Protein AF-A0A3D5UWJ6-F1 (afdb_monomer)

Sequence (97 aa):
PDAGKTTLTENLLLKGGAIRLAGQVKARGDSRRARSDWMKIEQDRGISVTSAVMTFEYKGIICNLLDTPGHEDFSEDTYRTLTAADSAIMVIDAAKG

Foldseek 3Di:
DPLCLLVVVLVVCVQLVVPVVSVVSVVVVVVVVVCPVVVVVCVVVVNDPAFDWDWGDHPNDIDTDTHADDPVNDDPVSVVVVVVDPDDDDGGNPVPD

pLDDT: mean 72.64, std 15.21, range [42.53, 93.19]

Nearest PDB structures (foldseek):
  3vr1-assembly1_A  TM=7.742E-01  e=4.255E-07  Nitratidesulfovibrio vulgaris str. 'Miyazaki F'
  9iuz-assembly1_C  TM=3.914E-01  e=6.039E+00  Arabidopsis thaliana
  1fxk-assembly1_B  TM=1.980E-01  e=3.822E+00  Methanothermobacter thermautotrophicus

Structure (mmCIF, N/CA/C/O backbone):
data_AF-A0A3D5UWJ6-F1
#
_entry.id   AF-A0A3D5UWJ6-F1
#
loop_
_atom_site.group_PDB
_atom_site.id
_atom_site.type_symbol
_atom_site.label_atom_id
_atom_site.label_alt_id
_atom_site.label_comp_id
_atom_site.label_asym_id
_atom_site.label_entity_id
_atom_site.label_seq_id
_atom_site.pdbx_PDB_ins_code
_atom_site.Cartn_x
_atom_site.Cartn_y
_atom_site.Cartn_z
_atom_site.occupancy
_atom_site.B_iso_or_equiv
_atom_site.auth_seq_id
_atom_site.auth_comp_id
_atom_site.auth_asym_id
_atom_site.auth_atom_id
_atom_site.pdbx_PDB_model_num
ATOM 1 N N . PRO A 1 1 ? 11.338 1.861 -12.187 1.00 52.97 1 PRO A N 1
ATOM 2 C CA . PRO A 1 1 ? 11.274 2.447 -10.822 1.00 52.97 1 PRO A CA 1
ATOM 3 C C . PRO A 1 1 ? 10.619 3.838 -10.877 1.00 52.97 1 PRO A C 1
ATOM 5 O O . PRO A 1 1 ? 10.811 4.531 -11.869 1.00 52.97 1 PRO A O 1
ATOM 8 N N . ASP A 1 2 ? 9.838 4.217 -9.857 1.00 66.69 2 ASP A N 1
ATOM 9 C CA . ASP A 1 2 ? 9.148 5.523 -9.732 1.00 66.69 2 ASP A CA 1
ATOM 10 C C . ASP A 1 2 ? 7.761 5.694 -10.400 1.00 66.69 2 ASP A C 1
ATOM 12 O O . ASP A 1 2 ? 7.352 6.797 -10.739 1.00 66.69 2 ASP A O 1
ATOM 16 N N . ALA A 1 3 ? 6.967 4.619 -10.506 1.00 71.69 3 ALA A N 1
ATOM 17 C CA . ALA A 1 3 ? 5.590 4.670 -11.033 1.00 71.69 3 ALA A CA 1
ATOM 18 C C . ALA A 1 3 ? 4.559 5.415 -10.149 1.00 71.69 3 ALA A C 1
ATOM 20 O O . ALA A 1 3 ? 3.370 5.399 -10.439 1.00 71.69 3 ALA A O 1
ATOM 21 N N . GLY A 1 4 ? 4.976 6.032 -9.038 1.00 81.62 4 GLY A N 1
ATOM 22 C CA . GLY A 1 4 ? 4.069 6.754 -8.134 1.00 81.62 4 GLY A CA 1
ATOM 23 C C . GLY A 1 4 ? 3.429 5.921 -7.012 1.00 81.62 4 GLY A C 1
ATOM 24 O O . GLY A 1 4 ? 2.493 6.395 -6.372 1.00 81.62 4 GLY A O 1
ATOM 25 N N . LYS A 1 5 ? 3.939 4.713 -6.712 1.00 82.19 5 LYS A N 1
ATOM 26 C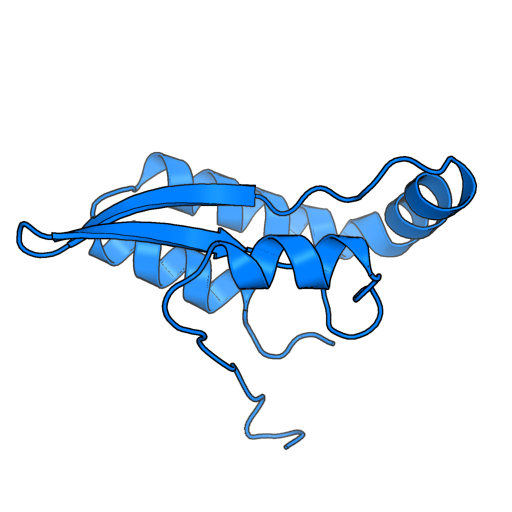 CA . LYS A 1 5 ? 3.443 3.852 -5.610 1.00 82.19 5 LYS A CA 1
ATOM 27 C C . LYS A 1 5 ? 3.344 4.586 -4.268 1.00 82.19 5 LYS A C 1
ATOM 29 O O . LYS A 1 5 ? 2.277 4.616 -3.665 1.00 82.19 5 LYS A O 1
ATOM 34 N N . THR A 1 6 ? 4.424 5.239 -3.837 1.00 80.69 6 THR A N 1
ATOM 35 C CA . THR A 1 6 ? 4.462 5.980 -2.563 1.00 80.69 6 THR A CA 1
ATOM 36 C C . THR A 1 6 ? 3.415 7.096 -2.517 1.00 80.69 6 THR A C 1
ATOM 38 O O . THR A 1 6 ? 2.747 7.278 -1.501 1.00 80.69 6 THR A O 1
ATOM 41 N N . THR A 1 7 ? 3.229 7.810 -3.631 1.00 86.38 7 THR A N 1
ATOM 42 C CA . THR A 1 7 ? 2.229 8.877 -3.756 1.00 86.38 7 THR A CA 1
ATOM 43 C C . THR A 1 7 ? 0.805 8.326 -3.692 1.00 86.38 7 THR A C 1
ATOM 45 O O . THR A 1 7 ? -0.059 8.930 -3.055 1.00 86.38 7 THR A O 1
ATOM 48 N N . LEU A 1 8 ? 0.539 7.169 -4.306 1.00 88.69 8 LEU A N 1
ATOM 49 C CA . LEU A 1 8 ? -0.760 6.505 -4.198 1.00 88.69 8 LEU A CA 1
ATOM 50 C C . LEU A 1 8 ? -1.043 6.065 -2.754 1.00 88.69 8 LEU A C 1
ATOM 52 O O . LEU A 1 8 ? -2.125 6.342 -2.239 1.00 88.69 8 LEU A O 1
ATOM 56 N N . THR A 1 9 ? -0.066 5.445 -2.089 1.00 87.81 9 THR A N 1
ATOM 57 C CA . THR A 1 9 ? -0.160 5.014 -0.687 1.00 87.81 9 THR A CA 1
ATOM 58 C C . THR A 1 9 ? -0.507 6.180 0.243 1.00 87.81 9 THR A C 1
ATOM 60 O O . THR A 1 9 ? -1.435 6.069 1.042 1.00 87.81 9 THR A O 1
ATOM 63 N N . GLU A 1 10 ? 0.173 7.325 0.111 1.00 89.00 10 GLU A N 1
ATOM 64 C CA . GLU A 1 10 ? -0.141 8.538 0.884 1.00 89.00 10 GLU A CA 1
ATOM 65 C C . GLU A 1 10 ? -1.602 8.973 0.683 1.00 89.00 10 GLU A C 1
ATOM 67 O O . GLU A 1 10 ? -2.326 9.209 1.652 1.00 89.00 10 GLU A O 1
ATOM 72 N N . ASN A 1 11 ? -2.065 9.022 -0.569 1.00 91.00 11 ASN A N 1
ATOM 73 C CA . ASN A 1 11 ? -3.430 9.435 -0.893 1.00 91.00 11 ASN A CA 1
ATOM 74 C C . ASN A 1 11 ? -4.496 8.478 -0.343 1.00 91.00 11 ASN A C 1
ATOM 76 O O . ASN A 1 11 ? -5.546 8.933 0.115 1.00 91.00 11 ASN A O 1
ATOM 80 N N . LEU A 1 12 ? -4.247 7.166 -0.376 1.00 91.44 12 LEU A N 1
ATOM 81 C CA . LEU A 1 12 ? -5.153 6.169 0.199 1.00 91.44 12 LEU A CA 1
ATOM 82 C C . LEU A 1 12 ? -5.291 6.357 1.713 1.00 91.44 12 LEU A C 1
ATOM 84 O O . LEU A 1 12 ? -6.410 6.414 2.224 1.00 91.44 12 LEU A O 1
ATOM 88 N N . LEU A 1 13 ? -4.171 6.547 2.413 1.00 91.00 13 LEU A N 1
ATOM 89 C CA . LEU A 1 13 ? -4.161 6.792 3.856 1.00 91.00 13 LEU A CA 1
ATOM 90 C C . LEU A 1 13 ? -4.876 8.099 4.221 1.00 91.00 13 LEU A C 1
ATOM 92 O O . LEU A 1 13 ? -5.661 8.117 5.167 1.00 91.00 13 LEU A O 1
ATOM 96 N N . LEU A 1 14 ? -4.668 9.176 3.454 1.00 90.38 14 LEU A N 1
ATOM 97 C CA . LEU A 1 14 ? -5.382 10.442 3.655 1.00 90.38 14 LEU A CA 1
ATOM 98 C C . LEU A 1 14 ? -6.895 10.274 3.488 1.00 90.38 14 LEU A C 1
ATOM 100 O O . LEU A 1 14 ? -7.660 10.741 4.331 1.00 90.38 14 LEU A O 1
ATOM 104 N N . LYS A 1 15 ? -7.335 9.572 2.437 1.00 89.81 15 LYS A N 1
ATOM 105 C CA . LYS A 1 15 ? -8.761 9.293 2.202 1.00 89.81 15 LYS A CA 1
ATOM 106 C C . LYS A 1 15 ? -9.382 8.404 3.280 1.00 89.81 15 LYS A C 1
ATOM 108 O O . LYS A 1 15 ? -10.582 8.511 3.512 1.00 89.81 15 LYS A O 1
ATOM 113 N N . GLY A 1 16 ? -8.583 7.562 3.932 1.00 89.62 16 GLY A N 1
ATOM 114 C CA . GLY A 1 16 ? -8.982 6.765 5.093 1.00 89.62 16 GLY A CA 1
ATOM 115 C C . GLY A 1 16 ? -8.898 7.491 6.441 1.00 89.62 16 GLY A C 1
ATOM 116 O O . GLY A 1 16 ? -9.027 6.860 7.483 1.00 89.62 16 GLY A O 1
ATOM 117 N N . GLY A 1 17 ? -8.603 8.797 6.463 1.00 87.75 17 GLY A N 1
ATOM 118 C CA . GLY A 1 17 ? -8.450 9.560 7.709 1.00 87.75 17 GLY A CA 1
ATOM 119 C C . GLY A 1 17 ? -7.176 9.238 8.503 1.00 87.75 17 GLY A C 1
ATOM 120 O O . GLY A 1 17 ? -6.963 9.779 9.588 1.00 87.75 17 GLY A O 1
ATOM 121 N N . ALA A 1 18 ? -6.275 8.417 7.961 1.00 88.69 18 ALA A N 1
ATOM 122 C CA . ALA A 1 18 ? -5.021 8.012 8.586 1.00 88.69 18 ALA A CA 1
ATOM 123 C C . ALA A 1 18 ? -3.915 9.076 8.407 1.00 88.69 18 ALA A C 1
ATOM 125 O O . ALA A 1 18 ? -2.813 8.789 7.938 1.00 88.69 18 ALA A O 1
ATOM 126 N N . ILE A 1 19 ? -4.202 10.322 8.804 1.00 85.62 19 ILE A N 1
ATOM 127 C CA . ILE A 1 19 ? -3.376 11.521 8.548 1.00 85.62 19 ILE A CA 1
ATOM 128 C C . ILE A 1 19 ? -1.928 11.338 9.023 1.00 85.62 19 ILE A C 1
ATOM 130 O O . ILE A 1 19 ? -0.980 11.655 8.303 1.00 85.62 19 ILE A O 1
ATOM 134 N N . ARG A 1 20 ? -1.737 10.785 10.227 1.00 82.75 20 ARG A N 1
ATOM 135 C CA . ARG A 1 20 ? -0.398 10.563 10.794 1.00 82.75 20 ARG A CA 1
ATOM 136 C C . ARG A 1 20 ? 0.408 9.542 9.987 1.00 82.75 20 ARG A C 1
ATOM 138 O O . ARG A 1 20 ? 1.598 9.751 9.771 1.00 82.75 20 ARG A O 1
ATOM 145 N N . LEU A 1 21 ? -0.232 8.460 9.541 1.00 82.06 21 LEU A N 1
ATOM 146 C CA . LEU A 1 21 ? 0.417 7.433 8.720 1.00 82.06 21 LEU A CA 1
ATOM 147 C C . LEU A 1 21 ? 0.769 7.991 7.336 1.00 82.06 21 LEU A C 1
ATOM 149 O O . LEU A 1 21 ? 1.886 7.787 6.870 1.00 82.06 21 LEU A O 1
ATOM 153 N N . ALA A 1 22 ? -0.125 8.773 6.725 1.00 82.00 22 ALA A N 1
ATOM 154 C CA . ALA A 1 22 ? 0.149 9.444 5.456 1.00 82.00 22 ALA A CA 1
ATOM 155 C C . ALA A 1 22 ? 1.381 10.365 5.539 1.00 82.00 22 ALA A C 1
ATOM 157 O O . ALA A 1 22 ? 2.274 10.286 4.695 1.00 82.00 22 ALA A O 1
ATOM 158 N N . GLY A 1 23 ? 1.484 11.173 6.601 1.00 80.94 23 GLY A N 1
ATOM 159 C CA . GLY A 1 23 ? 2.651 12.032 6.831 1.00 80.94 23 GLY A CA 1
ATOM 160 C C . GLY A 1 23 ? 3.962 11.251 6.984 1.00 80.94 23 GLY A C 1
ATOM 161 O O . GLY A 1 23 ? 4.996 11.666 6.460 1.00 80.94 23 GLY A O 1
ATOM 162 N N . GLN A 1 24 ? 3.923 10.088 7.642 1.00 81.81 24 GLN A N 1
ATOM 163 C CA . GLN A 1 24 ? 5.084 9.199 7.767 1.00 81.81 24 GLN A CA 1
ATOM 164 C C . GLN A 1 24 ? 5.495 8.588 6.419 1.00 81.81 24 GLN A C 1
ATOM 166 O O . GLN A 1 24 ? 6.688 8.527 6.117 1.00 81.81 24 GLN A O 1
ATOM 171 N N . VAL A 1 25 ? 4.531 8.175 5.589 1.00 77.69 25 VAL A N 1
ATOM 172 C CA . VAL A 1 25 ? 4.799 7.638 4.244 1.00 77.69 25 VAL A CA 1
ATOM 173 C C . VAL A 1 25 ? 5.441 8.694 3.350 1.00 77.69 25 VAL A C 1
ATOM 175 O O . VAL A 1 25 ? 6.444 8.397 2.699 1.00 77.69 25 VAL A O 1
ATOM 178 N N . LYS A 1 26 ? 4.931 9.929 3.374 1.00 77.69 26 LYS A N 1
ATOM 179 C CA . LYS A 1 26 ? 5.501 11.056 2.628 1.00 77.69 26 LYS A CA 1
ATOM 180 C C . LYS A 1 26 ? 6.952 11.325 3.024 1.00 77.69 26 LYS A C 1
ATOM 182 O O . LYS A 1 26 ? 7.839 11.293 2.175 1.00 77.69 26 LYS A O 1
ATOM 187 N N . ALA A 1 27 ? 7.215 11.465 4.326 1.00 74.00 27 ALA A N 1
ATOM 188 C CA . ALA A 1 27 ? 8.566 11.673 4.847 1.00 74.00 27 ALA A CA 1
ATOM 189 C C . ALA A 1 27 ? 9.517 10.508 4.496 1.00 74.00 27 ALA A C 1
ATOM 191 O O . ALA A 1 27 ? 10.700 10.713 4.206 1.00 74.00 27 ALA A O 1
ATOM 192 N N . ARG A 1 28 ? 9.010 9.265 4.470 1.00 71.19 28 ARG A N 1
ATOM 193 C CA . ARG A 1 28 ? 9.769 8.088 4.015 1.00 71.19 28 ARG A CA 1
ATOM 194 C C . ARG A 1 28 ? 10.031 8.109 2.506 1.00 71.19 28 ARG A C 1
ATOM 196 O O . ARG A 1 28 ? 11.080 7.638 2.079 1.00 71.19 28 ARG A O 1
ATOM 203 N N . GLY A 1 29 ? 9.101 8.615 1.699 1.00 69.12 29 GLY A N 1
ATOM 204 C CA . GLY A 1 29 ? 9.277 8.825 0.259 1.00 69.12 29 GLY A CA 1
ATOM 205 C C . GLY A 1 29 ? 10.360 9.857 -0.049 1.00 69.12 29 GLY A C 1
ATOM 206 O O . GLY A 1 29 ? 11.268 9.579 -0.830 1.00 69.12 29 GLY A O 1
ATOM 207 N N . ASP A 1 30 ? 10.316 10.995 0.640 1.00 66.88 30 ASP A N 1
ATOM 208 C CA . ASP A 1 30 ? 11.289 12.078 0.479 1.00 66.88 30 ASP A CA 1
ATOM 209 C C . ASP A 1 30 ? 12.692 11.647 0.931 1.00 66.88 30 ASP A C 1
ATOM 211 O O . ASP A 1 30 ? 13.676 11.874 0.229 1.00 66.88 30 ASP A O 1
ATOM 215 N N . SER A 1 31 ? 12.788 10.923 2.054 1.00 60.47 31 SER A N 1
ATOM 216 C CA . SER A 1 31 ? 14.058 10.343 2.514 1.00 60.47 31 SER A CA 1
ATOM 217 C C . SER A 1 31 ? 14.546 9.176 1.649 1.00 60.47 31 SER A C 1
ATOM 219 O O . SER A 1 31 ? 15.753 8.954 1.582 1.00 60.47 31 SER A O 1
ATOM 221 N N . ARG A 1 32 ? 13.657 8.450 0.946 1.00 58.94 32 ARG A N 1
ATOM 222 C CA . ARG A 1 32 ? 14.030 7.376 0.002 1.00 58.94 32 ARG A CA 1
ATOM 223 C C . ARG A 1 32 ? 14.830 7.897 -1.196 1.00 58.94 32 ARG A C 1
ATOM 225 O O . ARG A 1 32 ? 15.733 7.194 -1.640 1.00 58.94 32 ARG A O 1
ATOM 232 N N . ARG A 1 33 ? 14.584 9.128 -1.669 1.00 56.22 33 ARG A N 1
ATOM 233 C CA . ARG A 1 33 ? 15.370 9.739 -2.767 1.00 56.22 33 ARG A CA 1
ATOM 234 C C . ARG A 1 33 ? 16.848 9.939 -2.420 1.00 56.22 33 ARG A C 1
ATOM 236 O O . ARG A 1 33 ? 17.678 9.913 -3.318 1.00 56.22 33 ARG A O 1
ATOM 243 N N . ALA A 1 34 ? 17.183 10.072 -1.136 1.00 52.66 34 ALA A N 1
ATOM 244 C CA . ALA A 1 34 ? 18.562 10.170 -0.650 1.00 52.66 34 ALA A CA 1
ATOM 245 C C . ALA A 1 34 ? 19.181 8.804 -0.268 1.00 52.66 34 ALA A C 1
ATOM 247 O O . ALA A 1 34 ? 20.314 8.750 0.199 1.00 52.66 34 ALA A O 1
ATOM 248 N N . ARG A 1 35 ? 18.437 7.695 -0.423 1.00 49.19 35 ARG A N 1
ATOM 249 C CA . ARG A 1 35 ? 18.692 6.393 0.230 1.00 49.19 35 ARG A CA 1
ATOM 250 C C . ARG A 1 35 ? 19.118 5.263 -0.713 1.00 49.19 35 ARG A C 1
ATOM 252 O O . ARG A 1 35 ? 19.292 4.145 -0.237 1.00 49.19 35 ARG A O 1
ATOM 259 N N . SER A 1 36 ? 19.286 5.532 -2.010 1.00 53.31 36 SER A N 1
ATOM 260 C CA . SER A 1 36 ? 19.744 4.539 -3.004 1.00 53.31 36 SER A CA 1
ATOM 261 C C . SER A 1 36 ? 21.001 3.792 -2.533 1.00 53.31 36 SER A C 1
ATOM 263 O O . SER A 1 36 ? 21.074 2.569 -2.630 1.00 53.31 36 SER A O 1
ATOM 265 N N . ASP A 1 37 ? 21.950 4.509 -1.929 1.00 52.28 37 ASP A N 1
ATOM 266 C CA . ASP A 1 37 ? 23.197 3.917 -1.429 1.00 52.28 37 ASP A CA 1
ATOM 267 C C . ASP A 1 37 ? 23.002 3.090 -0.147 1.00 52.28 37 ASP A C 1
ATOM 269 O O . ASP A 1 37 ? 23.711 2.115 0.081 1.00 52.28 37 ASP A O 1
ATOM 273 N N . TRP A 1 38 ? 21.999 3.417 0.672 1.00 57.88 38 TRP A N 1
ATOM 274 C CA . TRP A 1 38 ? 21.669 2.669 1.891 1.00 57.88 38 TRP A CA 1
ATOM 275 C C . TRP A 1 38 ? 20.962 1.343 1.589 1.00 57.88 38 TRP A C 1
ATOM 277 O O . TRP A 1 38 ? 21.186 0.360 2.288 1.00 57.88 38 TRP A O 1
ATOM 287 N N . MET A 1 39 ? 20.137 1.303 0.535 1.00 56.38 39 MET A N 1
ATOM 288 C CA . MET A 1 39 ? 19.448 0.080 0.101 1.00 56.38 39 MET A CA 1
ATOM 289 C C . MET A 1 39 ? 20.434 -0.998 -0.364 1.00 56.38 39 MET A C 1
ATOM 291 O O . MET A 1 39 ? 20.260 -2.162 -0.011 1.00 56.38 39 MET A O 1
ATOM 295 N N . LYS A 1 40 ? 21.516 -0.614 -1.060 1.00 57.47 40 LYS A N 1
ATOM 296 C CA . LYS A 1 40 ? 22.623 -1.535 -1.380 1.00 57.47 40 LYS A CA 1
ATOM 297 C C . LYS A 1 40 ? 23.287 -2.097 -0.123 1.00 57.47 40 LYS A C 1
ATOM 299 O O . LYS A 1 40 ? 23.533 -3.292 -0.046 1.00 57.47 40 LYS A O 1
ATOM 304 N N . ILE A 1 41 ? 23.513 -1.255 0.887 1.00 56.59 41 ILE A N 1
ATOM 305 C CA . ILE A 1 41 ? 24.115 -1.667 2.165 1.00 56.59 41 ILE A CA 1
ATOM 306 C C . ILE A 1 41 ? 23.196 -2.624 2.945 1.00 56.59 41 ILE A C 1
ATOM 308 O O . ILE A 1 41 ? 23.686 -3.557 3.577 1.00 56.59 41 ILE A O 1
ATOM 312 N N . GLU A 1 42 ? 21.876 -2.412 2.924 1.00 58.12 42 GLU A N 1
ATOM 313 C CA . GLU A 1 42 ? 20.895 -3.322 3.539 1.00 58.12 42 GLU A CA 1
ATOM 314 C C . GLU A 1 42 ? 20.851 -4.680 2.821 1.00 58.12 42 GLU A C 1
ATOM 316 O O . GLU A 1 42 ? 20.891 -5.712 3.497 1.00 58.12 42 GLU A O 1
ATOM 321 N N . GLN A 1 43 ? 20.882 -4.690 1.480 1.00 57.38 43 GLN A N 1
ATOM 322 C CA . GLN A 1 43 ? 21.020 -5.915 0.677 1.00 57.38 43 GLN A CA 1
ATOM 323 C C . GLN A 1 43 ? 22.322 -6.669 0.985 1.00 57.38 43 GLN A C 1
ATOM 325 O O . GLN A 1 43 ? 22.266 -7.855 1.306 1.00 57.38 43 GLN A O 1
ATOM 330 N N . ASP A 1 44 ? 23.473 -5.987 0.976 1.00 56.66 44 ASP A N 1
ATOM 331 C CA . ASP A 1 44 ? 24.789 -6.584 1.268 1.00 56.66 44 ASP A CA 1
ATOM 332 C C . ASP A 1 44 ? 24.885 -7.141 2.699 1.00 56.66 44 ASP A C 1
ATOM 334 O O . ASP A 1 44 ? 25.682 -8.036 2.983 1.00 56.66 44 ASP A O 1
ATOM 338 N N . ARG A 1 45 ? 24.062 -6.630 3.622 1.00 53.19 45 ARG A N 1
ATOM 339 C CA . ARG A 1 45 ? 23.979 -7.096 5.013 1.00 53.19 45 ARG 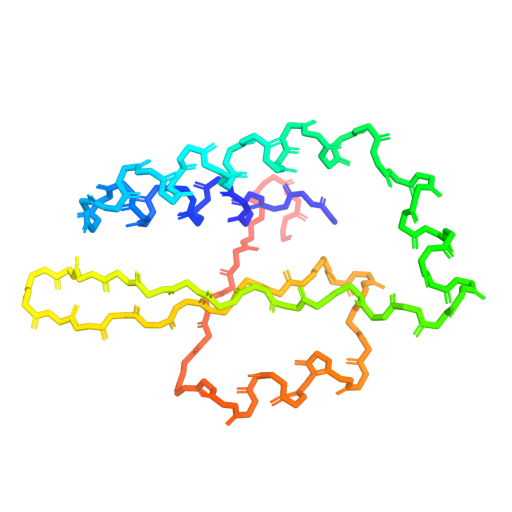A CA 1
ATOM 340 C C . ARG A 1 45 ? 22.898 -8.150 5.254 1.00 53.19 45 ARG A C 1
ATOM 342 O O . ARG A 1 45 ? 22.752 -8.591 6.393 1.00 53.19 45 ARG A O 1
ATOM 349 N N . GLY A 1 46 ? 22.139 -8.547 4.229 1.00 42.53 46 GLY A N 1
ATOM 350 C CA . GLY A 1 46 ? 21.020 -9.487 4.365 1.00 42.53 46 GLY A CA 1
ATOM 351 C C . GLY A 1 46 ? 19.870 -8.951 5.226 1.00 42.53 46 GLY A C 1
ATOM 352 O O . GLY A 1 46 ? 19.068 -9.725 5.747 1.00 42.53 46 GLY A O 1
ATOM 353 N N . ILE A 1 47 ? 19.794 -7.631 5.413 1.00 43.78 47 ILE A N 1
ATOM 354 C CA . ILE A 1 47 ? 18.734 -6.980 6.180 1.00 43.78 47 ILE A CA 1
ATOM 355 C C . ILE A 1 47 ? 17.594 -6.715 5.201 1.00 43.78 47 ILE A C 1
ATOM 357 O O . ILE A 1 47 ? 17.659 -5.804 4.380 1.00 43.78 47 ILE A O 1
ATOM 361 N N . SER A 1 48 ? 16.564 -7.557 5.261 1.00 44.31 48 SER A N 1
ATOM 362 C CA . SER A 1 48 ? 15.397 -7.451 4.384 1.00 44.31 48 SER A CA 1
ATOM 363 C C . SER A 1 48 ? 14.745 -6.069 4.518 1.00 44.31 48 SER A C 1
ATOM 365 O O . SER A 1 48 ? 14.395 -5.645 5.623 1.00 44.31 48 SER A O 1
ATOM 367 N N . VAL A 1 49 ? 14.572 -5.364 3.393 1.00 52.09 49 VAL A N 1
ATOM 368 C CA . VAL A 1 49 ? 13.801 -4.113 3.309 1.00 52.09 49 VAL A CA 1
ATOM 369 C C . VAL A 1 49 ? 12.330 -4.487 3.480 1.00 52.09 49 VAL A C 1
ATOM 371 O O . VAL A 1 49 ? 11.586 -4.666 2.522 1.00 52.09 49 VAL A O 1
ATOM 374 N N . THR A 1 50 ? 11.925 -4.689 4.730 1.00 51.28 50 THR A N 1
ATOM 375 C CA . THR A 1 50 ? 10.616 -5.232 5.094 1.00 51.28 50 THR A CA 1
ATOM 376 C C . THR A 1 50 ? 9.478 -4.402 4.505 1.00 51.28 50 THR A C 1
ATOM 378 O O . THR A 1 50 ? 9.398 -3.186 4.735 1.00 51.28 50 THR A O 1
ATOM 381 N N . SER A 1 51 ? 8.583 -5.087 3.789 1.00 57.25 51 SER A N 1
ATOM 382 C CA . SER A 1 51 ? 7.268 -4.599 3.379 1.00 57.25 51 SER A CA 1
ATOM 383 C C . SER A 1 51 ? 6.551 -3.977 4.578 1.00 57.25 51 SER A C 1
ATOM 385 O O . SER A 1 51 ? 6.427 -4.604 5.631 1.00 57.25 51 SER A O 1
ATOM 387 N N . ALA A 1 52 ? 6.097 -2.731 4.450 1.00 68.38 52 ALA A N 1
ATOM 388 C CA . ALA A 1 52 ? 5.363 -2.074 5.526 1.00 68.38 52 ALA A CA 1
ATOM 389 C C . ALA A 1 52 ? 3.869 -2.376 5.379 1.00 68.38 52 ALA A C 1
ATOM 391 O O . ALA A 1 52 ? 3.265 -2.025 4.367 1.00 68.38 52 ALA A O 1
ATOM 392 N N . VAL A 1 53 ? 3.272 -3.006 6.393 1.00 78.69 53 VAL A N 1
ATOM 393 C CA . VAL A 1 53 ? 1.816 -3.179 6.473 1.00 78.69 53 VAL A CA 1
ATOM 394 C C . VAL A 1 53 ? 1.212 -1.955 7.154 1.00 78.69 53 VAL A C 1
ATOM 396 O O . VAL A 1 53 ? 1.662 -1.542 8.223 1.00 78.69 53 VAL A O 1
ATOM 399 N N . MET A 1 54 ? 0.198 -1.361 6.533 1.00 86.31 54 MET A N 1
ATOM 400 C CA . MET A 1 54 ? -0.527 -0.205 7.052 1.00 86.31 54 MET A CA 1
ATOM 401 C C . MET A 1 54 ? -2.019 -0.503 7.067 1.00 86.31 54 MET A C 1
ATOM 403 O O . MET A 1 54 ? -2.589 -0.876 6.046 1.00 86.31 54 MET A O 1
ATOM 407 N N . THR A 1 55 ? -2.658 -0.283 8.209 1.00 89.31 55 THR A N 1
ATOM 408 C CA . THR A 1 55 ? -4.100 -0.476 8.366 1.00 89.31 55 THR A CA 1
ATOM 409 C C . THR A 1 55 ? -4.799 0.876 8.433 1.00 89.31 55 THR A C 1
ATOM 411 O O . THR A 1 55 ? -4.369 1.765 9.170 1.00 89.31 55 THR A O 1
ATOM 414 N N . PHE A 1 56 ? -5.878 1.035 7.671 1.00 89.75 56 PHE A N 1
ATOM 415 C CA . PHE A 1 56 ? -6.748 2.209 7.719 1.00 89.75 56 PHE A CA 1
ATOM 416 C C . PHE A 1 56 ? -8.202 1.817 7.459 1.00 89.75 56 PHE A C 1
ATOM 418 O O . PHE A 1 56 ? -8.471 0.772 6.875 1.00 89.75 56 PHE A O 1
ATOM 425 N N . GLU A 1 57 ? -9.145 2.659 7.876 1.00 92.50 57 GLU A N 1
ATOM 426 C CA . GLU A 1 57 ? -10.567 2.447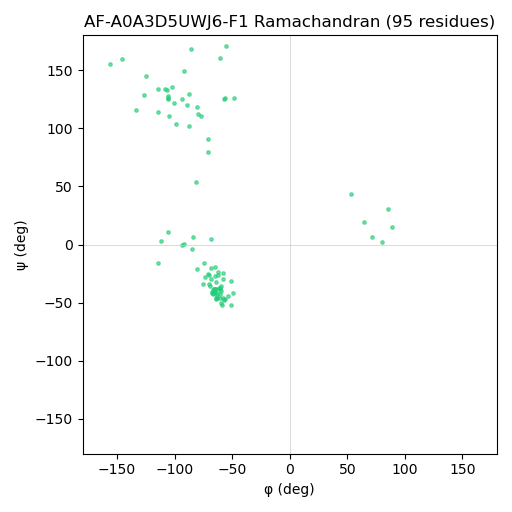 7.613 1.00 92.50 57 GLU A CA 1
ATOM 427 C C . GLU A 1 57 ? -11.033 3.345 6.465 1.00 92.50 57 GLU A C 1
ATOM 429 O O . GLU A 1 57 ? -10.715 4.532 6.418 1.00 92.50 57 GLU A O 1
ATOM 434 N N . TYR A 1 58 ? -11.803 2.800 5.529 1.00 91.25 58 TYR A N 1
ATOM 435 C CA . TYR A 1 58 ? -12.446 3.573 4.475 1.00 91.25 58 TYR A CA 1
ATOM 436 C C . TYR A 1 58 ? -13.910 3.162 4.348 1.00 91.25 58 TYR A C 1
ATOM 438 O O . TYR A 1 58 ? -14.214 2.030 3.984 1.00 91.25 58 TYR A O 1
ATOM 446 N N . LYS A 1 59 ? -14.829 4.094 4.635 1.00 93.19 59 LYS A N 1
ATOM 447 C CA . LYS A 1 59 ? -16.286 3.869 4.562 1.00 93.19 59 LYS A CA 1
ATOM 448 C C . LYS A 1 59 ? -16.762 2.638 5.363 1.00 93.19 59 LYS A C 1
ATOM 450 O O . LYS A 1 59 ? -17.576 1.867 4.864 1.00 93.19 59 LYS A O 1
ATOM 455 N N . GLY A 1 60 ? -16.253 2.442 6.582 1.00 91.44 60 GLY A N 1
ATOM 456 C CA . GLY A 1 60 ? -16.614 1.291 7.421 1.00 91.44 60 GLY A CA 1
ATOM 457 C C . GLY A 1 60 ? -15.883 -0.011 7.079 1.00 91.44 60 GLY A C 1
ATOM 458 O O . GLY A 1 60 ? -16.160 -1.038 7.692 1.00 91.44 60 GLY A O 1
ATOM 459 N N . ILE A 1 61 ? -14.968 0.002 6.103 1.00 93.06 61 ILE A N 1
ATOM 460 C CA . ILE A 1 61 ? -14.186 -1.168 5.690 1.00 93.06 61 ILE A CA 1
ATOM 461 C C . ILE A 1 61 ? -12.757 -1.014 6.202 1.00 93.06 61 ILE A C 1
ATOM 463 O O . ILE A 1 61 ? -12.111 0.003 5.949 1.00 93.06 61 ILE A O 1
ATOM 467 N N . ILE A 1 62 ? -12.252 -2.037 6.892 1.00 92.81 62 ILE A N 1
ATOM 468 C CA . ILE A 1 62 ? -10.854 -2.100 7.323 1.00 92.81 62 ILE A CA 1
ATOM 469 C C . ILE A 1 62 ? -10.002 -2.557 6.138 1.00 92.81 62 ILE A C 1
ATOM 471 O O . ILE A 1 62 ? -10.160 -3.667 5.635 1.00 92.81 62 ILE A O 1
ATOM 475 N N 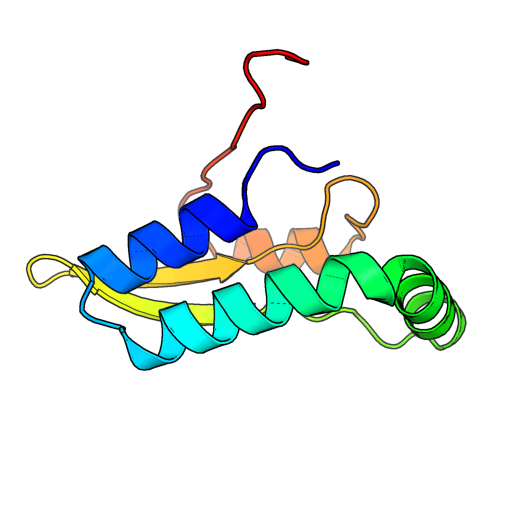. CYS A 1 63 ? -9.078 -1.703 5.717 1.00 91.69 63 CYS A N 1
ATOM 476 C CA . CYS A 1 63 ? -8.139 -1.953 4.635 1.00 91.69 63 CYS A CA 1
ATOM 477 C C . CYS A 1 63 ? -6.744 -2.211 5.212 1.00 91.69 63 CYS A C 1
ATOM 479 O O . CYS A 1 63 ? -6.207 -1.371 5.935 1.00 91.69 63 CYS A O 1
ATOM 481 N N . ASN A 1 64 ? -6.134 -3.339 4.842 1.00 90.06 64 ASN A N 1
ATOM 482 C CA . ASN A 1 64 ? -4.730 -3.636 5.123 1.00 90.06 64 ASN A CA 1
ATOM 483 C C . ASN A 1 64 ? -3.926 -3.468 3.834 1.00 90.06 64 ASN A C 1
ATOM 485 O O . ASN A 1 64 ? -4.083 -4.234 2.888 1.00 90.06 64 ASN A O 1
ATOM 489 N N . LEU A 1 65 ? -3.087 -2.439 3.788 1.00 87.69 65 LEU A N 1
ATOM 490 C CA . LEU A 1 65 ? -2.246 -2.119 2.645 1.00 87.69 65 LEU A CA 1
ATOM 491 C C . LEU A 1 65 ? -0.825 -2.616 2.893 1.00 87.69 65 LEU A C 1
ATOM 493 O O . LEU A 1 65 ? -0.178 -2.205 3.854 1.00 87.69 65 LEU A O 1
ATOM 497 N N . LEU A 1 66 ? -0.342 -3.480 2.005 1.00 83.69 66 LEU A N 1
ATOM 498 C CA . LEU A 1 66 ? 1.017 -4.001 2.029 1.00 83.69 66 LEU A CA 1
ATOM 499 C C . LEU A 1 66 ? 1.854 -3.206 1.018 1.00 83.69 66 LEU A C 1
ATOM 501 O O . LEU A 1 66 ? 1.715 -3.395 -0.190 1.00 83.69 66 LEU A O 1
ATOM 505 N N . ASP A 1 67 ? 2.698 -2.288 1.501 1.00 75.44 67 ASP A N 1
ATOM 506 C CA . ASP A 1 67 ? 3.629 -1.543 0.643 1.00 75.44 67 ASP A CA 1
ATOM 507 C C . ASP A 1 67 ? 4.836 -2.433 0.335 1.00 75.44 67 ASP A C 1
ATOM 509 O O . ASP A 1 67 ? 5.614 -2.771 1.232 1.00 75.44 67 ASP A O 1
ATOM 513 N N . THR A 1 68 ? 4.962 -2.838 -0.928 1.00 67.19 68 THR A N 1
ATOM 514 C CA . THR A 1 68 ? 6.077 -3.658 -1.416 1.00 67.19 68 THR A CA 1
ATOM 515 C C . THR A 1 68 ? 7.216 -2.772 -1.938 1.00 67.19 68 THR A C 1
ATOM 517 O O . THR A 1 68 ? 6.964 -1.672 -2.449 1.00 67.19 68 THR A O 1
ATOM 520 N N . PRO A 1 69 ? 8.482 -3.220 -1.833 1.00 62.53 69 PRO A N 1
ATOM 521 C CA . PRO A 1 69 ? 9.618 -2.569 -2.486 1.00 62.53 69 PRO A CA 1
ATOM 522 C C . PRO A 1 69 ? 9.443 -2.400 -4.012 1.00 62.53 69 PRO A C 1
ATOM 524 O O . PRO A 1 69 ? 8.493 -2.890 -4.628 1.00 62.53 69 PRO A O 1
ATOM 527 N N . GLY A 1 70 ? 10.341 -1.643 -4.652 1.00 59.75 70 GLY A N 1
ATOM 528 C CA . GLY A 1 70 ? 10.316 -1.450 -6.106 1.00 59.75 70 GLY A CA 1
ATOM 529 C C . GLY A 1 70 ? 10.464 -2.773 -6.867 1.00 59.75 70 GLY A C 1
ATOM 530 O O . GLY A 1 70 ? 10.947 -3.748 -6.317 1.00 59.75 70 GLY A O 1
ATOM 531 N N . HIS A 1 71 ? 10.067 -2.812 -8.147 1.00 57.78 71 HIS A N 1
ATOM 532 C CA . HIS A 1 71 ? 10.141 -4.032 -8.976 1.00 57.78 71 HIS A CA 1
ATOM 533 C C . HIS A 1 71 ? 11.566 -4.611 -9.089 1.00 57.78 71 HIS A C 1
ATOM 535 O O . HIS A 1 71 ? 11.715 -5.821 -9.190 1.00 57.78 71 HIS A O 1
ATOM 541 N N . GLU A 1 72 ? 12.596 -3.760 -9.014 1.00 50.06 72 GLU A N 1
ATOM 542 C CA . GLU A 1 72 ? 14.009 -4.179 -9.000 1.00 50.06 72 GLU A CA 1
ATOM 543 C C . GLU A 1 72 ? 14.405 -4.931 -7.716 1.00 50.06 72 GLU A C 1
ATOM 545 O O . GLU A 1 72 ? 15.361 -5.697 -7.734 1.00 50.06 72 GLU A O 1
ATOM 550 N N . ASP A 1 73 ? 13.634 -4.776 -6.636 1.00 53.12 73 ASP A N 1
ATOM 551 C CA . ASP A 1 73 ? 13.910 -5.335 -5.309 1.00 53.12 73 ASP A CA 1
ATOM 552 C C . ASP A 1 73 ? 12.997 -6.533 -4.964 1.00 53.12 73 ASP A C 1
ATOM 554 O O . ASP A 1 73 ? 12.953 -6.973 -3.813 1.00 53.12 73 ASP A O 1
ATOM 558 N N . PHE A 1 74 ? 12.237 -7.064 -5.934 1.00 55.75 74 PHE A N 1
ATOM 559 C CA . PHE A 1 74 ? 11.348 -8.215 -5.725 1.00 55.75 74 PHE A CA 1
ATOM 560 C C . PHE A 1 74 ? 12.154 -9.512 -5.535 1.00 55.75 74 PHE A C 1
ATOM 562 O O . PHE A 1 74 ? 12.449 -10.234 -6.486 1.00 55.75 74 PHE A O 1
ATOM 569 N N . SER A 1 75 ? 12.484 -9.828 -4.283 1.00 55.50 75 SER A N 1
ATOM 570 C CA . SER A 1 75 ? 13.009 -11.133 -3.861 1.00 55.50 75 SER A CA 1
ATOM 571 C C . SER A 1 75 ? 11.881 -12.137 -3.558 1.00 55.50 75 SER A C 1
ATOM 573 O O . SER A 1 75 ? 10.713 -11.758 -3.425 1.00 55.50 75 SER A O 1
ATOM 575 N N . GLU A 1 76 ? 12.215 -13.424 -3.402 1.00 54.25 76 GLU A N 1
ATOM 576 C CA . GLU A 1 76 ? 11.276 -14.497 -3.009 1.00 54.25 76 GLU A CA 1
ATOM 577 C C . GLU A 1 76 ? 10.458 -14.150 -1.741 1.00 54.25 76 GLU A C 1
ATOM 579 O O . GLU A 1 76 ? 9.279 -14.490 -1.635 1.00 54.25 76 GLU A O 1
ATOM 584 N N . ASP A 1 77 ? 11.028 -13.377 -0.812 1.00 53.62 77 ASP A N 1
ATOM 585 C CA . ASP A 1 77 ? 10.338 -12.920 0.404 1.00 53.62 77 ASP A CA 1
ATOM 586 C C . ASP A 1 77 ? 9.239 -11.875 0.131 1.00 53.62 77 ASP A C 1
ATOM 588 O O . ASP A 1 77 ? 8.232 -11.808 0.847 1.00 53.62 77 ASP A O 1
ATOM 592 N N . THR A 1 78 ? 9.355 -11.107 -0.957 1.00 57.06 78 THR A N 1
ATOM 593 C CA . THR A 1 78 ? 8.286 -10.200 -1.408 1.00 57.06 78 THR A CA 1
ATOM 594 C C . THR A 1 78 ? 7.095 -10.994 -1.955 1.00 57.06 78 THR A C 1
ATOM 596 O O . THR A 1 78 ? 5.945 -10.622 -1.714 1.00 57.06 78 THR A O 1
ATOM 599 N N . TYR A 1 79 ? 7.336 -12.145 -2.597 1.00 57.28 79 TYR A N 1
ATOM 600 C CA . TYR A 1 79 ? 6.263 -13.034 -3.055 1.00 57.28 79 TYR A CA 1
ATOM 601 C C . TYR A 1 79 ? 5.468 -13.639 -1.896 1.00 57.28 79 TYR A C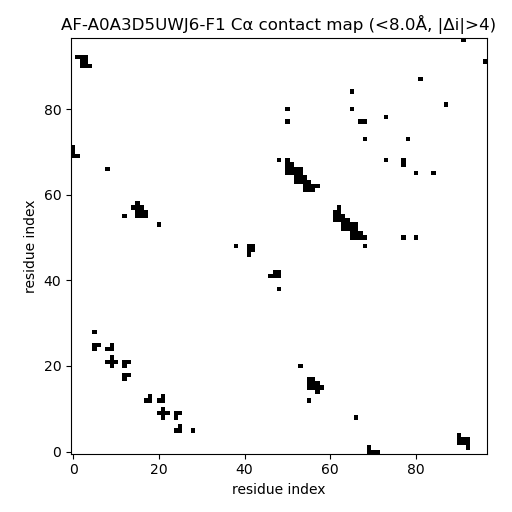 1
ATOM 603 O O . TYR A 1 79 ? 4.242 -13.697 -1.976 1.00 57.28 79 TYR A O 1
ATOM 611 N N . ARG A 1 80 ? 6.115 -14.014 -0.781 1.00 61.84 80 ARG A N 1
ATOM 612 C CA . ARG A 1 80 ? 5.383 -14.483 0.415 1.00 61.84 80 ARG A CA 1
ATOM 613 C C . ARG A 1 80 ? 4.450 -13.408 0.965 1.00 61.84 80 ARG A C 1
ATOM 615 O O . ARG A 1 80 ? 3.327 -13.716 1.349 1.00 61.84 80 ARG A O 1
ATOM 622 N N . THR A 1 81 ? 4.873 -12.146 0.938 1.00 61.66 81 THR A N 1
ATOM 623 C CA . THR A 1 81 ? 4.028 -11.023 1.371 1.00 61.66 81 THR A CA 1
ATOM 624 C C . THR A 1 81 ? 2.765 -10.902 0.507 1.00 61.66 81 THR A C 1
ATOM 626 O O . THR A 1 81 ? 1.685 -10.643 1.029 1.00 61.66 81 THR A O 1
ATOM 629 N N . LEU A 1 82 ? 2.872 -11.155 -0.802 1.00 65.06 82 LEU A N 1
ATOM 630 C CA . LEU A 1 82 ? 1.720 -11.149 -1.708 1.00 65.06 82 LEU A CA 1
ATOM 631 C C . LEU A 1 82 ? 0.741 -12.299 -1.446 1.00 65.06 82 LEU A C 1
ATOM 633 O O . LEU A 1 82 ? -0.452 -12.110 -1.645 1.00 65.06 82 LEU A O 1
ATOM 637 N N . THR A 1 83 ? 1.203 -13.455 -0.953 1.00 68.75 83 THR A N 1
ATOM 638 C CA . THR A 1 83 ? 0.289 -14.559 -0.587 1.00 68.75 83 THR A CA 1
ATOM 639 C C . THR A 1 83 ? -0.640 -14.218 0.579 1.00 68.75 83 THR A C 1
ATOM 641 O O . THR A 1 83 ? -1.670 -14.862 0.743 1.00 68.75 83 THR A O 1
ATOM 644 N N . ALA A 1 84 ? -0.299 -13.198 1.372 1.00 72.38 84 ALA A N 1
ATOM 645 C CA . ALA A 1 84 ? -1.132 -12.710 2.466 1.00 72.38 84 ALA A CA 1
ATOM 646 C C . ALA A 1 84 ? -2.198 -11.692 2.014 1.00 72.38 84 ALA A C 1
ATOM 648 O O . ALA A 1 84 ? -2.984 -11.240 2.844 1.00 72.38 84 ALA A O 1
ATOM 649 N N . ALA A 1 85 ? -2.209 -11.298 0.735 1.00 79.94 85 ALA A N 1
ATOM 650 C CA . ALA A 1 85 ? -3.137 -10.316 0.192 1.00 79.94 85 ALA A CA 1
ATOM 651 C C . ALA A 1 85 ? -4.181 -10.977 -0.716 1.00 79.94 85 ALA A C 1
ATOM 653 O O . ALA A 1 85 ? -3.845 -11.729 -1.628 1.00 79.94 85 ALA A O 1
ATOM 654 N N . ASP A 1 86 ? -5.449 -10.612 -0.527 1.00 86.75 86 ASP A N 1
ATOM 655 C CA . ASP A 1 86 ? -6.553 -11.087 -1.373 1.00 86.75 86 ASP A CA 1
ATOM 656 C C . ASP A 1 86 ? -6.579 -10.410 -2.755 1.00 86.75 86 ASP A C 1
ATOM 658 O O . ASP A 1 86 ? -7.293 -10.831 -3.665 1.00 86.75 86 ASP A O 1
ATOM 662 N N . SER A 1 87 ? -5.867 -9.291 -2.919 1.00 87.69 87 SER A N 1
ATOM 663 C CA . SER A 1 87 ? -5.891 -8.466 -4.130 1.00 87.69 87 SER A CA 1
ATOM 664 C C . SER A 1 87 ? -4.616 -7.641 -4.278 1.00 87.69 87 SER A C 1
ATOM 666 O O . SER A 1 87 ? -3.962 -7.297 -3.293 1.00 87.69 87 SER A O 1
ATOM 668 N N . ALA A 1 88 ? -4.288 -7.274 -5.519 1.00 85.12 88 ALA A N 1
ATOM 669 C CA . ALA A 1 88 ? -3.124 -6.456 -5.848 1.00 85.12 88 ALA A CA 1
ATOM 670 C C . ALA A 1 88 ? -3.520 -5.205 -6.646 1.00 85.12 88 ALA A C 1
ATOM 672 O O . ALA A 1 88 ? -4.419 -5.245 -7.486 1.00 85.12 88 ALA A O 1
ATOM 673 N N . ILE A 1 89 ? -2.810 -4.100 -6.404 1.00 86.31 89 ILE A N 1
ATOM 674 C CA . ILE A 1 89 ? -2.939 -2.850 -7.162 1.00 86.31 89 ILE A CA 1
ATOM 675 C C . ILE A 1 89 ? -1.622 -2.612 -7.899 1.00 86.31 89 ILE A C 1
ATOM 677 O O . ILE A 1 89 ? -0.589 -2.367 -7.274 1.00 86.31 89 ILE A O 1
ATOM 681 N N . MET A 1 90 ? -1.659 -2.669 -9.231 1.00 85.19 90 MET A N 1
ATOM 682 C CA . MET A 1 90 ? -0.512 -2.334 -10.072 1.00 85.19 90 MET A CA 1
ATOM 683 C C . MET A 1 90 ? -0.589 -0.867 -10.488 1.00 85.19 90 MET A C 1
ATOM 685 O O . MET A 1 90 ? -1.590 -0.424 -11.046 1.00 85.19 90 MET A O 1
ATOM 689 N N . VAL A 1 91 ? 0.474 -0.114 -10.205 1.00 84.38 91 VAL A N 1
ATOM 690 C CA . VAL A 1 91 ? 0.587 1.299 -10.582 1.00 84.38 91 VAL A CA 1
ATOM 691 C C . VAL A 1 91 ? 1.563 1.413 -11.740 1.00 84.38 91 VAL A C 1
ATOM 693 O O . VAL A 1 91 ? 2.700 0.951 -11.630 1.00 84.38 91 VAL A O 1
ATOM 696 N N . ILE A 1 92 ? 1.099 2.031 -12.822 1.00 84.25 92 ILE A N 1
ATOM 697 C CA . ILE A 1 92 ? 1.837 2.223 -14.066 1.00 84.25 92 ILE A CA 1
ATOM 698 C C . ILE A 1 92 ? 2.084 3.718 -14.273 1.00 84.25 92 ILE A C 1
ATOM 700 O O . ILE A 1 92 ? 1.164 4.527 -14.135 1.00 84.25 92 ILE A O 1
ATOM 704 N N . ASP A 1 93 ? 3.317 4.076 -14.631 1.00 85.12 93 ASP A N 1
ATOM 705 C CA . ASP A 1 93 ? 3.636 5.421 -15.109 1.00 85.12 93 ASP A CA 1
ATOM 706 C C . ASP A 1 93 ? 3.166 5.551 -16.561 1.00 85.12 93 ASP A C 1
ATOM 708 O O . ASP A 1 93 ? 3.751 4.955 -17.462 1.00 85.12 93 ASP A O 1
ATOM 712 N N . ALA A 1 94 ? 2.126 6.350 -16.803 1.00 86.31 94 ALA A N 1
ATOM 713 C CA . ALA A 1 94 ? 1.558 6.534 -18.138 1.00 86.31 94 ALA A CA 1
ATOM 714 C C . ALA A 1 94 ? 2.574 7.045 -19.179 1.00 86.31 94 ALA A C 1
ATOM 716 O O . ALA A 1 94 ? 2.385 6.812 -20.371 1.00 86.31 94 ALA A O 1
ATOM 717 N N . ALA A 1 95 ? 3.641 7.731 -18.754 1.00 85.12 95 ALA A N 1
ATOM 718 C CA . ALA A 1 95 ? 4.684 8.208 -19.657 1.00 85.12 95 ALA A CA 1
ATOM 719 C C . ALA A 1 95 ? 5.702 7.119 -20.035 1.00 85.12 95 ALA A C 1
ATOM 721 O O . ALA A 1 95 ? 6.397 7.265 -21.039 1.00 85.12 95 ALA A O 1
ATOM 722 N N . LYS A 1 96 ? 5.821 6.052 -19.233 1.00 76.69 96 LYS A N 1
ATOM 723 C CA . LYS A 1 96 ? 6.829 4.992 -19.410 1.00 76.69 96 LYS A CA 1
ATOM 724 C C . LYS A 1 96 ? 6.241 3.626 -19.765 1.00 76.69 96 LYS A C 1
ATOM 726 O O . LYS A 1 96 ? 6.987 2.798 -20.283 1.00 76.69 96 LYS A O 1
ATOM 731 N N . GLY A 1 97 ? 4.936 3.437 -19.563 1.00 56.88 97 GLY A N 1
ATOM 732 C CA . GLY A 1 97 ? 4.246 2.166 -19.782 1.00 56.88 97 GLY A CA 1
ATOM 733 C C . GLY A 1 97 ? 4.318 1.224 -18.592 1.00 56.88 97 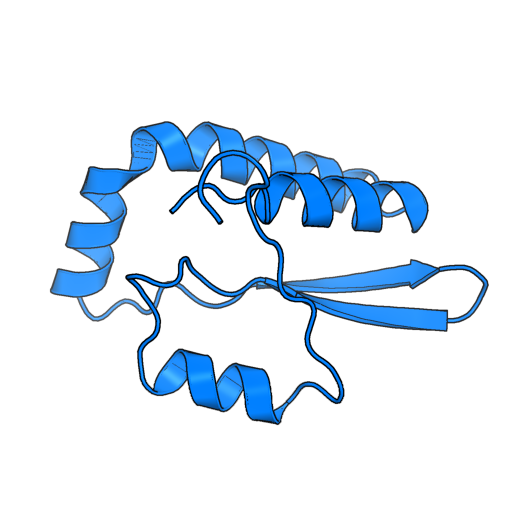GLY A C 1
ATOM 734 O O . GLY A 1 97 ? 5.297 1.276 -17.813 1.00 56.88 97 GLY A O 1
#

Mean predicted aligned error: 9.02 Å

Secondary structure (DSSP, 8-state):
--SSHHHHHHHHHHHTT-HHHHHHHHHHHHHHTT-HHHHHHHHHTT---PPEEEEEEETTEEEEEEEPPPGGG--HHHHHHHHT-S-------TTT-

Solvent-accessible surface area (backbone atoms only — not comparable to full-atom values): 5996 Å² total; per-residue (Å²): 132,84,43,47,61,67,61,50,54,26,52,54,28,45,74,26,69,31,53,71,60,19,52,52,47,48,55,50,50,63,52,46,77,78,30,69,71,54,54,54,54,30,58,78,66,72,48,74,82,72,62,48,78,44,78,40,45,48,96,91,40,83,43,80,46,74,48,68,68,54,82,94,64,68,46,78,71,52,55,58,57,51,74,78,46,98,72,86,86,88,67,64,31,85,92,76,97

Radius of gyration: 14.07 Å; Cα contacts (8 Å, |Δi|>4): 85; chains: 1; bounding box: 41×27×31 Å

=== Feature glossary ===
Annotated list of the representations used here:

Nearest PDB structures. The Foldseek neighbor list gives the closest experimentally determined structures in the PDB, ranked by structural alignment. TM-score near 1 means near-identical fold; near 0.3 means only rough topology match. This is how one finds what a novel AlphaFold prediction most resembles in the solved-structure universe.

Foldseek 3Di. Foldseek's 3Di representation compresses backbone geometry into a per-residue letter drawn from a learned twenty-state alphabet. It captures the tertiary interaction pattern around each residue — which residues are packed against it in space, regardless of where they are in sequence.

Radius of gyration, Cα contacts, bounding box. Radius of gyration (Rg) is the root-mean-square distance of Cα atoms from their centroid — a single number for overall size and compactness. A globular domain of N residues has Rg ≈ 2.2·N^0.38 Å; an extended or disordered chain has a much larger Rg. The Cα contact count is the number of residue pairs whose Cα atoms are within 8 Å and are more than four positions apart in sequence — a standard proxy for tertiary packing density. The bounding box is the smallest axis-aligned box enclosing all Cα atoms.

InterPro / GO / CATH / organism. The annotation block draws on four external resources. InterPro: which protein families and domains the sequence belongs to. GO: standardized terms for what the protein does, what process it participates in, and where in the cell it acts. CATH: which structural fold it has in the CATH hierarchy. Organism: the species of origin.

mmCIF coordinates. The mmCIF block holds the 3D Cartesian coordinates of each backbone atom (N, Cα, C, O) in ångströms. mmCIF is the PDB's canonical archive format — a tagged-loop text representation of the atomic model.

pLDDT. pLDDT is the predicted lDDT-Cα score: AlphaFold's confidence that the local environment of each residue (all inter-atomic distances within 15 Å) is correctly placed. It is a per-residue number between 0 and 100, with higher meaning more reliable.

Backbone torsions (φ/ψ). φ (phi) and ψ (psi) are the two rotatable backbone dihedrals per residue: φ is the C(i-1)–N–Cα–C torsion, ψ is the N–Cα–C–N(i+1) torsion, both in degrees on (−180°, 180°]. α-helical residues cluster near (−60°, −45°); β-strand residues near (−120°, +130°). A Ramachandran plot is simply a scatter of (φ, ψ) for every residue.

B-factor. For experimental (PDB) structures, the B-factor (temperature factor) quantifies the positional spread of each atom in the crystal — a combination of thermal vibration and static disorder — in units of Å². High B-factors mark flexible loops or poorly resolved regions; low B-factors mark the rigid, well-ordered core.

Secondary structure (3-state, P-SEA). SS3 is a coarse helix/strand/coil call (letters a/b/c) made by the P-SEA algorithm from inter-Cα distances and dihedrals. It is less detailed than DSSP but needs only Cα positions.

Predicted aligned error. Predicted aligned error is AlphaFold's pairwise confidence. Unlike pLDDT (per-resid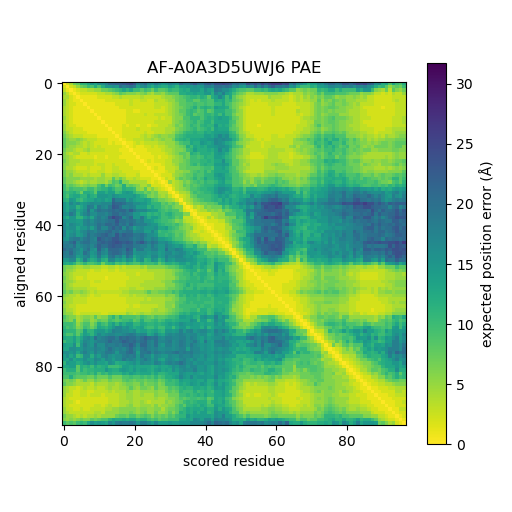ue), PAE is per-residue-pair and captures whether two parts of the structure are correctly placed relative to each other. Units are ångströms of expected positional error.

Solvent-accessible surface area. Solvent-accessible surface area (SASA) is the area in Å² traced out by the centre of a 1.4 Å probe sphere (a water molecule) rolled over the protein's van der Waals surface (Shrake–Rupley / Lee–Richards construction). Buried residues have near-zero SASA; fully exposed residues can exceed 200 Å². The total SASA scales roughly with the number of surface residues.

Secondary structure (8-state, DSSP). The SS8 string is DSSP's per-residue secondary-structure call. α-helix (H) means an i→i+4 H-bond ladder; β-strand (E) means the residue participates in a β-sheet; 3₁₀ (G) and π (I) are tighter and wider helices; T/S are turns/bends; '-' is loop.

Rendered structure images. Structure images are PyMOL renders from six orthogonal camera directions. Cartoon representation draws helices as coils and strands as arrows; sticks shows the backbone as bonds; surface shows the solvent-excluded envelope. Rainbow coloring maps sequence position to hue (blue→red, N→C); chain coloring assigns a distinct color per polypeptide.

Sequence. The amino-acid sequence is the protein's primary structure: the linear order of residues from the N-terminus to the C-terminus, written in one-letter code. Everything else h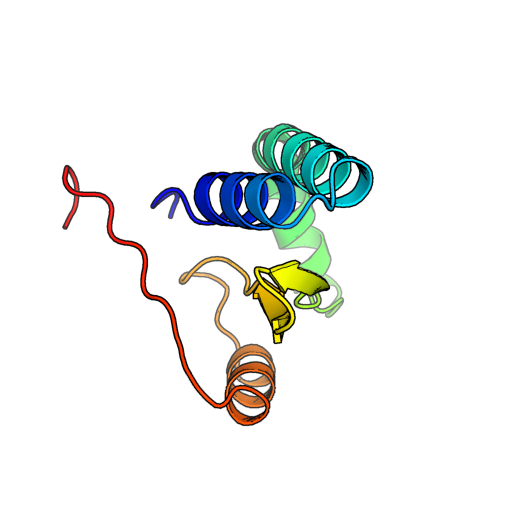ere — the 3D coordinates, the secondary structure, the domain annotations — is ultimately a consequence of this string.

Contact-map, Ramachandran, and PAE plots. Three diagnostic plots accompany the record. The Cα contact map visualizes the tertiary structure as a 2D adjacency matrix (8 Å cutoff, sequence-local contacts suppressed). The Ramachandran plot shows the distribution of backbone (φ, ψ) torsions, with points in the α and β basins reflecting secondary structure content. The PAE plot shows AlphaFold's inter-resi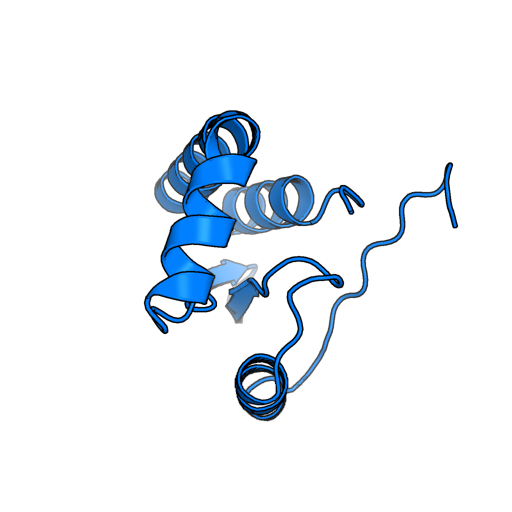due confidence as a color matrix.